Protein AF-A0A3A0UBA9-F1 (afdb_monomer_lite)

Structure (mmCIF, N/CA/C/O backbone):
data_AF-A0A3A0UBA9-F1
#
_entry.id   AF-A0A3A0UBA9-F1
#
loop_
_atom_site.group_PDB
_atom_site.id
_atom_site.type_symbol
_atom_site.label_atom_id
_atom_site.label_alt_id
_atom_site.label_comp_id
_atom_site.label_asym_id
_atom_site.label_entity_id
_atom_site.label_seq_id
_atom_site.pdbx_PDB_ins_code
_atom_site.Cartn_x
_atom_site.Cartn_y
_atom_site.Cartn_z
_atom_site.occupancy
_atom_site.B_iso_or_equiv
_atom_site.auth_seq_id
_atom_site.auth_comp_id
_atom_site.auth_asym_id
_atom_site.auth_atom_id
_atom_site.pdbx_PDB_model_num
ATOM 1 N N . ASN A 1 1 ? -8.206 -2.009 6.325 1.00 91.25 1 ASN A N 1
ATOM 2 C CA . ASN A 1 1 ? -8.336 -1.569 7.732 1.00 91.25 1 ASN A CA 1
ATOM 3 C C . ASN A 1 1 ? -9.392 -0.457 7.825 1.00 91.25 1 ASN A C 1
ATOM 5 O O . ASN A 1 1 ? -9.792 0.063 6.788 1.00 91.25 1 ASN A O 1
ATOM 9 N N . TRP A 1 2 ? -9.871 -0.114 9.022 1.00 95.06 2 TRP A N 1
ATOM 10 C CA . TRP A 1 2 ? -10.869 0.940 9.271 1.00 95.06 2 TRP A CA 1
ATOM 11 C C . TRP A 1 2 ? -10.478 1.767 10.507 1.00 95.06 2 TRP A C 1
ATOM 13 O O . TRP A 1 2 ? -9.975 1.182 11.462 1.00 95.06 2 TRP A O 1
ATOM 23 N N . PRO A 1 3 ? -10.629 3.102 10.538 1.00 96.00 3 PRO A N 1
ATOM 24 C CA . PRO A 1 3 ? -10.176 3.905 11.669 1.00 96.00 3 PRO A CA 1
ATOM 25 C C . PRO A 1 3 ? -11.156 3.834 12.845 1.00 96.00 3 PRO A C 1
ATOM 27 O O . PRO A 1 3 ? -12.369 3.857 12.660 1.00 96.00 3 PRO A O 1
ATOM 30 N N . VAL A 1 4 ? -10.626 3.846 14.069 1.00 95.38 4 VAL A N 1
ATOM 31 C CA . VAL A 1 4 ? -11.420 4.021 15.290 1.00 95.38 4 VAL A CA 1
ATOM 32 C C . VAL A 1 4 ? -11.248 5.443 15.801 1.00 95.38 4 VAL A C 1
ATOM 34 O O . VAL A 1 4 ? -10.190 5.825 16.314 1.00 95.38 4 VAL A O 1
ATOM 37 N N . GLY A 1 5 ? -12.304 6.240 15.645 1.00 93.50 5 GLY A N 1
ATOM 38 C CA . GLY A 1 5 ? -12.299 7.664 15.962 1.00 93.50 5 GLY A CA 1
ATOM 39 C C . GLY A 1 5 ? -11.509 8.515 14.965 1.00 93.50 5 GLY A C 1
ATOM 40 O O . GLY A 1 5 ? -11.047 8.059 13.921 1.00 93.50 5 GLY A O 1
ATOM 41 N N . MET A 1 6 ? -11.367 9.804 15.276 1.00 93.19 6 MET A N 1
ATOM 42 C CA . MET A 1 6 ? -10.685 10.769 14.410 1.00 93.19 6 MET A CA 1
ATOM 43 C C . MET A 1 6 ? -10.098 11.939 15.205 1.00 93.19 6 MET A C 1
ATOM 45 O O . MET A 1 6 ? -10.541 12.256 16.314 1.00 93.19 6 MET A O 1
ATOM 49 N N . GLY A 1 7 ? -9.113 12.628 14.622 1.00 90.12 7 GLY A N 1
ATOM 50 C CA . GLY A 1 7 ? -8.508 13.820 15.219 1.00 90.12 7 GLY A CA 1
ATOM 51 C C . GLY A 1 7 ? -7.904 13.538 16.598 1.00 90.12 7 GLY A C 1
ATOM 52 O O . GLY A 1 7 ? -7.060 12.661 16.746 1.00 90.12 7 GLY A O 1
ATOM 53 N N . GLN A 1 8 ? -8.335 14.286 17.619 1.00 86.62 8 GLN A N 1
ATOM 54 C CA . GLN A 1 8 ? -7.846 14.098 18.995 1.00 86.62 8 GLN A CA 1
ATOM 55 C C . GLN A 1 8 ? -8.311 12.777 19.628 1.00 86.62 8 GLN A C 1
ATOM 57 O O . GLN A 1 8 ? -7.611 12.252 20.497 1.00 86.62 8 GLN A O 1
ATOM 62 N N . ASN A 1 9 ? -9.442 12.244 19.152 1.00 89.00 9 ASN A N 1
ATOM 63 C CA . ASN A 1 9 ? -1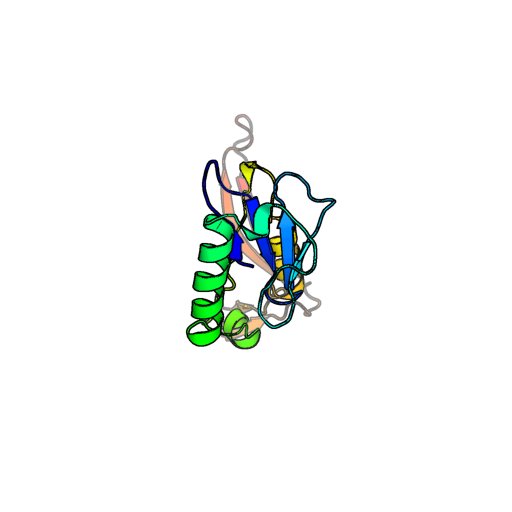0.065 11.007 19.626 1.00 89.00 9 ASN A CA 1
ATOM 64 C C . ASN A 1 9 ? -9.696 9.806 18.743 1.00 89.00 9 ASN A C 1
ATOM 66 O O . ASN A 1 9 ? -10.346 8.770 18.822 1.00 89.00 9 ASN A O 1
ATOM 70 N N . PHE A 1 10 ? -8.700 9.943 17.863 1.00 92.50 10 PHE A N 1
ATOM 71 C CA . PHE A 1 10 ? -8.198 8.811 17.097 1.00 92.50 10 PHE A CA 1
ATOM 72 C C . PHE A 1 10 ? -7.529 7.815 18.044 1.00 92.50 10 PHE A C 1
ATOM 74 O O . PHE A 1 10 ? -6.540 8.152 18.705 1.00 92.50 10 PHE A O 1
ATOM 81 N N . PHE A 1 11 ? -8.090 6.613 18.117 1.00 92.81 11 PHE A N 1
ATOM 82 C CA . PHE A 1 11 ? -7.561 5.542 18.945 1.00 92.81 11 PHE A CA 1
ATOM 83 C C . PHE A 1 11 ? -6.612 4.642 18.167 1.00 92.81 11 PHE A C 1
ATOM 85 O O . PHE A 1 11 ? -5.543 4.330 18.679 1.00 92.81 11 PHE A O 1
ATOM 92 N N . GLY A 1 12 ? -6.982 4.235 16.953 1.00 93.69 12 GLY A N 1
ATOM 93 C CA . GLY A 1 12 ? -6.279 3.178 16.233 1.00 93.69 12 GLY A CA 1
ATOM 94 C C . GLY A 1 12 ? -6.981 2.766 14.946 1.00 93.69 12 GLY A C 1
ATOM 95 O O . GLY A 1 12 ? -7.842 3.492 14.445 1.00 93.69 12 GLY A O 1
ATOM 96 N N . ILE A 1 13 ? -6.609 1.606 14.413 1.00 95.06 13 ILE A N 1
ATOM 97 C CA . ILE A 1 13 ? -7.224 1.009 13.222 1.00 95.06 13 ILE A CA 1
ATOM 98 C C . ILE A 1 13 ? -7.676 -0.419 13.519 1.00 95.06 13 ILE A C 1
ATOM 100 O O . ILE A 1 13 ? -6.986 -1.159 14.208 1.00 95.06 13 ILE A O 1
ATOM 104 N N . ILE A 1 14 ? -8.830 -0.793 12.983 1.00 94.38 14 ILE A N 1
ATOM 105 C CA . ILE A 1 14 ? -9.318 -2.166 12.931 1.00 94.38 14 ILE A CA 1
ATOM 106 C C . ILE A 1 14 ? -8.788 -2.800 11.651 1.00 94.38 14 ILE A C 1
ATOM 108 O O . ILE A 1 14 ? -8.984 -2.262 10.554 1.00 94.38 14 ILE A O 1
ATOM 112 N N . ASP A 1 15 ? -8.131 -3.941 11.765 1.00 91.88 15 ASP A N 1
ATOM 113 C CA . ASP A 1 15 ? -7.862 -4.806 10.633 1.00 91.88 15 ASP A CA 1
ATOM 114 C C . ASP A 1 15 ? -9.042 -5.764 10.409 1.00 91.88 15 ASP A C 1
ATOM 116 O O . ASP A 1 15 ? -9.489 -6.471 11.311 1.00 91.88 15 ASP A O 1
ATOM 120 N N . ARG A 1 16 ? -9.554 -5.744 9.176 1.00 89.25 16 ARG A N 1
ATOM 121 C CA . ARG A 1 16 ? -10.738 -6.498 8.755 1.00 89.25 16 ARG A CA 1
ATOM 122 C C . ARG A 1 16 ? -10.431 -7.974 8.567 1.00 89.25 16 ARG A C 1
ATOM 124 O O . ARG A 1 16 ? -11.311 -8.790 8.765 1.00 89.25 16 ARG A O 1
ATOM 131 N N . GLU A 1 17 ? -9.209 -8.309 8.166 1.00 86.50 17 GLU A N 1
ATOM 132 C CA . GLU A 1 17 ? -8.848 -9.698 7.876 1.00 86.50 17 GLU A CA 1
ATOM 133 C C . GLU A 1 17 ? -8.458 -10.446 9.151 1.00 86.50 17 GLU A C 1
ATOM 135 O O . GLU A 1 17 ? -8.858 -11.589 9.353 1.00 86.50 17 GLU A O 1
ATOM 140 N N . SER A 1 18 ? -7.702 -9.790 10.034 1.00 89.12 18 SER A N 1
ATOM 141 C CA . SER A 1 18 ? -7.237 -10.399 11.283 1.00 89.12 18 SER A CA 1
ATOM 142 C C . SER A 1 18 ? -8.190 -10.215 12.468 1.00 89.12 18 SER A C 1
ATOM 144 O O . SER A 1 18 ? -7.928 -10.784 13.526 1.00 89.12 18 SER A O 1
ATOM 146 N N . HIS A 1 19 ? -9.272 -9.439 12.315 1.00 92.44 19 HIS A N 1
ATOM 147 C CA . HIS A 1 19 ? -10.187 -9.063 13.405 1.00 92.44 19 HIS A CA 1
ATOM 148 C C . HIS A 1 19 ? -9.431 -8.512 14.626 1.00 92.44 19 HIS A C 1
ATOM 150 O O . HIS A 1 19 ? -9.697 -8.862 15.775 1.00 92.44 19 HIS A O 1
ATOM 156 N N . THR A 1 20 ? -8.455 -7.639 14.380 1.00 93.50 20 THR A N 1
ATOM 157 C CA . THR A 1 20 ? -7.660 -7.007 15.439 1.00 93.50 20 THR A CA 1
ATOM 158 C C . THR A 1 20 ? -7.801 -5.496 15.424 1.00 93.50 20 THR A C 1
ATOM 160 O O . THR A 1 20 ? -8.108 -4.892 14.396 1.00 93.50 20 THR A O 1
ATOM 163 N N . ILE A 1 21 ? -7.575 -4.865 16.573 1.00 93.75 21 ILE A N 1
ATOM 164 C CA . ILE A 1 21 ? -7.433 -3.417 16.690 1.00 93.75 21 ILE A CA 1
ATOM 165 C C . ILE A 1 21 ? -5.994 -3.113 17.063 1.00 93.75 21 ILE A C 1
ATOM 167 O O . ILE A 1 21 ? -5.522 -3.520 18.122 1.00 93.75 21 ILE A O 1
ATOM 171 N N . GLU A 1 22 ? -5.326 -2.334 16.224 1.00 93.19 22 GLU A N 1
ATOM 172 C CA . GLU A 1 22 ? -4.009 -1.779 16.502 1.00 93.19 22 GLU A CA 1
ATOM 173 C C . GLU A 1 22 ? -4.185 -0.378 17.112 1.00 93.19 22 GLU A C 1
ATOM 175 O O . GLU A 1 22 ? -4.681 0.529 16.428 1.00 93.19 22 GLU A O 1
ATOM 180 N N . PRO A 1 23 ? -3.816 -0.144 18.385 1.00 92.06 23 PRO A N 1
ATOM 181 C CA . PRO A 1 23 ? -3.873 1.187 18.976 1.00 92.06 23 PRO A CA 1
ATOM 182 C C . PRO A 1 23 ? -2.728 2.075 18.475 1.00 92.06 23 PRO A C 1
ATOM 184 O O . PRO A 1 23 ? -1.562 1.698 18.485 1.00 92.06 23 PRO A O 1
ATOM 187 N N . CYS A 1 24 ? -3.033 3.327 18.137 1.00 89.44 24 CYS A N 1
ATOM 188 C CA . CYS A 1 24 ? -2.060 4.308 17.649 1.00 89.44 24 CYS A CA 1
ATOM 189 C C . CYS A 1 24 ? -1.060 4.777 18.715 1.00 89.44 24 CYS A C 1
ATOM 191 O O . CYS A 1 24 ? 0.012 5.276 18.378 1.00 89.44 24 CYS A 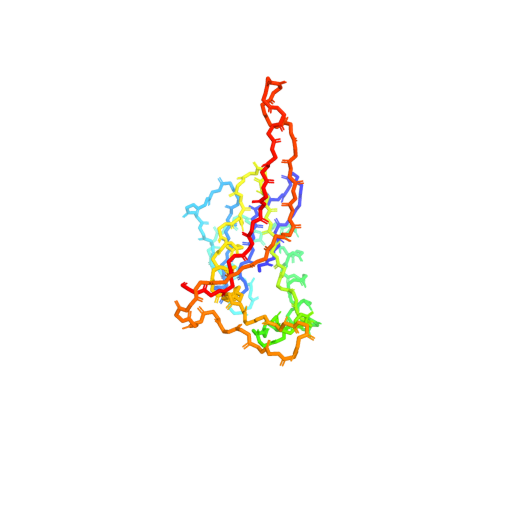O 1
ATOM 193 N N . ARG A 1 25 ? -1.419 4.700 20.000 1.00 84.31 25 ARG A N 1
ATOM 194 C CA . ARG A 1 25 ? -0.580 5.187 21.112 1.00 84.31 25 ARG A CA 1
ATOM 195 C C . ARG A 1 25 ? 0.045 4.066 21.939 1.00 84.31 25 ARG A C 1
ATOM 197 O O . ARG A 1 25 ? 0.803 4.376 22.854 1.00 84.31 25 ARG A O 1
ATOM 204 N N . ASP A 1 26 ? -0.298 2.817 21.644 1.00 79.81 26 ASP A N 1
ATOM 205 C CA . ASP A 1 26 ? 0.094 1.648 22.429 1.00 79.81 26 ASP A CA 1
ATOM 206 C C . ASP A 1 26 ? 0.136 0.399 21.533 1.00 79.81 26 ASP A C 1
ATOM 208 O O . ASP A 1 26 ? -0.716 -0.482 21.607 1.00 79.81 26 ASP A O 1
ATOM 212 N N . GLU A 1 27 ? 1.106 0.379 20.616 1.00 69.25 27 GLU A N 1
ATOM 213 C CA . GLU A 1 27 ? 1.227 -0.643 19.564 1.00 69.25 27 GLU A CA 1
ATOM 214 C C . GLU A 1 27 ? 1.489 -2.058 20.117 1.00 69.25 27 GLU A C 1
ATOM 216 O O . GLU A 1 27 ? 1.232 -3.041 19.428 1.00 69.25 27 GLU A O 1
ATOM 221 N N . GLU A 1 28 ? 1.971 -2.187 21.359 1.00 69.44 28 GLU A N 1
ATOM 222 C CA . GLU A 1 28 ? 2.209 -3.490 22.002 1.00 69.44 28 GLU A CA 1
ATOM 223 C C . GLU A 1 28 ? 0.912 -4.163 22.485 1.00 69.44 28 GLU A C 1
ATOM 225 O O . GLU A 1 28 ? 0.903 -5.370 22.729 1.00 69.44 28 GLU A O 1
ATOM 230 N N . ASN A 1 29 ? -0.187 -3.408 22.585 1.00 83.06 29 ASN A N 1
ATOM 231 C CA . ASN A 1 29 ? -1.474 -3.876 23.094 1.00 83.06 29 ASN A CA 1
ATOM 232 C C . ASN A 1 29 ? -2.508 -4.005 21.969 1.00 83.06 29 ASN A C 1
ATOM 234 O O . ASN A 1 29 ? -3.546 -3.342 21.978 1.00 83.06 29 ASN A O 1
ATOM 238 N N . VAL A 1 30 ? -2.219 -4.872 20.997 1.00 90.44 30 VAL A N 1
ATOM 239 C CA . VAL A 1 30 ? -3.211 -5.283 19.992 1.00 90.44 30 VAL A CA 1
ATOM 240 C C . VAL A 1 30 ? -4.408 -5.914 20.706 1.00 90.44 30 VAL A C 1
ATOM 242 O O . VAL A 1 30 ? -4.230 -6.783 21.557 1.00 90.44 30 VAL A O 1
ATOM 245 N N . LEU A 1 31 ? -5.612 -5.449 20.374 1.00 91.94 31 LEU A N 1
ATOM 246 C CA . LEU A 1 31 ? -6.866 -5.980 20.910 1.00 91.94 31 LEU A CA 1
ATOM 247 C C . LEU A 1 31 ? -7.522 -6.906 19.889 1.00 91.94 31 LEU A C 1
ATOM 249 O O . LEU A 1 31 ? -7.374 -6.699 18.682 1.00 91.94 31 LEU A O 1
ATOM 253 N N . HIS A 1 32 ? -8.288 -7.880 20.363 1.00 94.06 32 HIS A N 1
ATOM 254 C CA . HIS A 1 32 ? -8.936 -8.881 19.527 1.00 94.06 32 HIS A CA 1
ATOM 255 C C . HIS A 1 32 ? -10.453 -8.685 19.479 1.00 94.06 32 HIS A C 1
ATOM 257 O O . HIS A 1 32 ? -11.104 -8.371 20.479 1.00 94.06 32 HIS A O 1
ATOM 263 N N . LEU A 1 33 ? -11.019 -8.863 18.286 1.00 92.69 33 LEU A N 1
ATOM 264 C CA . LEU A 1 33 ? -12.454 -8.861 18.034 1.00 92.69 33 LEU A CA 1
ATOM 265 C C . LEU A 1 33 ? -12.920 -10.288 17.732 1.00 92.69 33 LEU A C 1
ATOM 267 O O . LEU A 1 33 ? -12.238 -11.035 17.031 1.00 92.69 33 LEU A O 1
ATOM 271 N N . ASN A 1 34 ? -14.097 -10.651 18.238 1.00 92.00 34 ASN A N 1
ATOM 272 C CA . ASN A 1 34 ? -14.771 -11.886 17.845 1.00 92.00 34 ASN A CA 1
ATOM 273 C C . ASN A 1 34 ? -15.477 -11.729 16.479 1.00 92.00 34 ASN A C 1
ATOM 275 O O . ASN A 1 34 ? -15.463 -10.659 15.869 1.00 92.00 34 ASN A O 1
ATOM 279 N N . ASP A 1 35 ? -16.131 -12.794 16.009 1.00 86.62 35 ASP A N 1
ATOM 280 C CA . ASP A 1 35 ? -16.864 -12.801 14.730 1.00 86.62 35 ASP A CA 1
ATOM 281 C C . ASP A 1 35 ? -18.043 -11.806 14.682 1.00 86.62 35 ASP A C 1
ATOM 283 O O . ASP A 1 35 ? -18.469 -11.408 13.600 1.00 86.62 35 ASP A O 1
ATOM 287 N N . ASP A 1 36 ? -18.550 -11.382 15.843 1.00 86.94 36 ASP A N 1
ATOM 288 C CA . ASP A 1 36 ? -19.612 -10.380 15.985 1.00 86.94 36 ASP A CA 1
ATOM 289 C C . ASP A 1 36 ? -19.046 -8.949 16.161 1.00 86.94 36 ASP A C 1
ATOM 291 O O . ASP A 1 36 ? -19.780 -8.021 16.506 1.00 86.94 36 ASP A O 1
ATOM 295 N N . TYR A 1 37 ? -17.741 -8.754 15.925 1.00 87.94 37 TYR A N 1
ATOM 296 C CA . TYR A 1 37 ? -17.003 -7.499 16.121 1.00 87.94 37 TYR A CA 1
ATOM 297 C C . TYR A 1 37 ? -17.060 -6.934 17.552 1.00 87.94 37 TYR A C 1
ATOM 299 O O . TYR A 1 37 ? -16.892 -5.732 17.783 1.00 87.94 37 TYR A O 1
ATOM 307 N N . GLU A 1 38 ? -17.241 -7.802 18.545 1.00 90.62 38 GLU A N 1
ATOM 308 C CA . GLU A 1 38 ? -17.136 -7.452 19.956 1.00 90.62 38 GLU A CA 1
ATOM 309 C C . GLU A 1 38 ? -15.707 -7.684 20.459 1.00 90.62 38 GLU A C 1
ATOM 311 O O . GLU A 1 38 ? -15.072 -8.690 20.148 1.00 90.62 38 GLU A O 1
ATOM 316 N N . LEU A 1 39 ? -15.206 -6.763 21.285 1.00 92.06 39 LEU A N 1
ATOM 317 C CA . LEU A 1 39 ? -13.900 -6.904 21.935 1.00 92.06 39 LEU A CA 1
ATOM 318 C C . LEU A 1 39 ? -13.869 -8.134 22.854 1.00 92.06 39 LEU A C 1
ATOM 320 O O . LEU A 1 39 ? -14.718 -8.280 23.742 1.00 92.06 39 LEU A O 1
ATOM 324 N N . GLU A 1 40 ? -12.848 -8.972 22.714 1.00 91.12 40 GLU A N 1
ATOM 325 C CA . GLU A 1 40 ? -12.653 -10.132 23.584 1.00 91.12 40 GLU A CA 1
ATOM 326 C C . GLU A 1 40 ? -12.163 -9.704 24.975 1.00 91.12 40 GLU A C 1
ATOM 328 O O . GLU A 1 40 ? -12.648 -10.186 26.003 1.00 91.12 40 GLU A O 1
ATOM 333 N N . GLU A 1 41 ? -11.263 -8.724 25.039 1.00 89.44 41 GLU A N 1
ATOM 334 C CA . GLU A 1 41 ? -10.666 -8.249 26.283 1.00 89.44 41 GLU A CA 1
ATOM 335 C C . GLU A 1 41 ? -11.575 -7.271 27.034 1.00 89.44 41 GLU A C 1
ATOM 337 O O . GLU A 1 41 ? -12.347 -6.508 26.452 1.00 89.44 41 GLU A O 1
ATOM 342 N N . ASP A 1 42 ? -11.486 -7.241 28.365 1.00 86.38 42 ASP A N 1
ATOM 343 C CA . ASP A 1 42 ? -12.140 -6.209 29.177 1.00 86.38 42 ASP A CA 1
ATOM 344 C C . ASP A 1 42 ? -11.356 -4.890 29.091 1.00 86.38 42 ASP A C 1
ATOM 346 O O . ASP A 1 42 ? -10.508 -4.577 29.928 1.00 86.38 42 ASP A O 1
ATOM 350 N N . HIS A 1 43 ? -11.599 -4.146 28.013 1.00 87.75 43 HIS A N 1
ATOM 351 C CA . HIS A 1 43 ? -10.938 -2.882 27.719 1.00 87.75 43 HIS A CA 1
ATOM 352 C C . HIS A 1 43 ? -11.926 -1.711 27.793 1.00 87.75 43 HIS A C 1
ATOM 354 O O . HIS A 1 43 ? -13.069 -1.805 27.341 1.00 87.75 43 HIS A O 1
ATOM 360 N N . ALA A 1 44 ? -11.475 -0.560 28.307 1.00 86.88 44 ALA A N 1
ATOM 361 C CA . ALA A 1 44 ? -12.314 0.634 28.486 1.00 86.88 44 ALA A CA 1
ATOM 362 C C . ALA A 1 44 ? -12.963 1.125 27.177 1.00 86.88 44 ALA A C 1
ATOM 364 O O . ALA A 1 44 ? -14.042 1.718 27.202 1.00 86.88 44 ALA A O 1
ATOM 365 N N . MET A 1 45 ? -12.329 0.821 26.041 1.00 85.50 45 MET A N 1
ATOM 366 C CA . MET A 1 45 ? -12.831 1.117 24.699 1.00 85.50 45 MET A CA 1
ATOM 367 C C . MET A 1 45 ? -14.197 0.494 24.392 1.00 85.50 45 MET A C 1
ATOM 369 O O . MET A 1 45 ? -14.934 1.067 23.598 1.00 85.50 45 MET A O 1
ATOM 373 N N . LYS A 1 46 ? -14.578 -0.619 25.036 1.00 85.69 46 LYS A N 1
ATOM 374 C CA . LYS A 1 46 ? -15.897 -1.251 24.837 1.00 85.69 46 LYS A CA 1
ATOM 375 C C . LYS A 1 46 ? -17.063 -0.272 24.988 1.00 85.69 46 LYS A C 1
ATOM 377 O O . LYS A 1 46 ? -18.086 -0.433 24.337 1.00 85.69 46 LYS A O 1
ATOM 382 N N . ASN A 1 47 ? -16.900 0.734 25.848 1.00 87.62 47 ASN A N 1
ATOM 383 C CA . ASN A 1 47 ? -17.918 1.743 26.132 1.00 87.62 47 ASN A CA 1
ATOM 384 C C . ASN A 1 47 ? -17.653 3.088 25.429 1.00 87.62 47 ASN A C 1
ATOM 386 O O . ASN A 1 47 ? -18.330 4.073 25.726 1.00 87.62 47 ASN A O 1
ATOM 390 N N . AS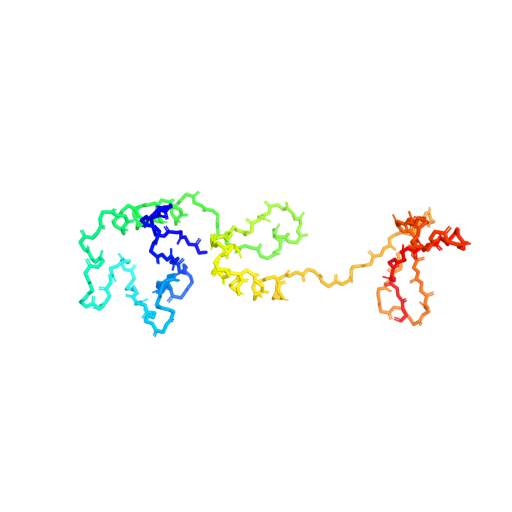P A 1 48 ? -16.649 3.166 24.552 1.00 91.75 48 ASP A N 1
ATOM 391 C CA . ASP A 1 48 ? -16.320 4.382 23.814 1.00 91.75 48 ASP A CA 1
ATOM 392 C C . ASP A 1 48 ? -17.243 4.535 22.597 1.00 91.75 48 ASP A C 1
ATOM 394 O O . ASP A 1 48 ? -17.365 3.636 21.765 1.00 91.75 48 ASP A O 1
ATOM 398 N N . SER A 1 49 ? -17.874 5.702 22.459 1.00 93.00 49 SER A N 1
ATOM 399 C CA . SER A 1 49 ? -18.779 5.977 21.340 1.00 93.00 49 SER A CA 1
ATOM 400 C C . SER A 1 49 ? -18.087 5.913 19.977 1.00 93.00 49 SER A C 1
ATOM 402 O O . SER A 1 49 ? -18.725 5.563 18.991 1.00 93.00 49 SER A O 1
ATOM 404 N N . ALA A 1 50 ? -16.797 6.258 19.905 1.00 93.38 50 ALA A N 1
ATOM 405 C CA . ALA A 1 50 ? -16.021 6.178 18.673 1.00 93.38 50 ALA A CA 1
ATOM 406 C C . ALA A 1 50 ? -15.772 4.726 18.252 1.00 93.38 50 ALA A C 1
ATOM 408 O O . ALA A 1 50 ? -15.708 4.451 17.058 1.00 93.38 50 ALA A O 1
ATOM 409 N N . PHE A 1 51 ? -15.660 3.807 19.215 1.00 94.25 51 PHE A N 1
ATOM 410 C CA . PHE A 1 51 ? -15.579 2.377 18.932 1.00 94.25 51 PHE A CA 1
ATOM 411 C C . PHE A 1 51 ? -16.912 1.845 18.411 1.00 94.25 51 PHE A C 1
ATOM 413 O O . PHE A 1 51 ? -16.938 1.257 17.336 1.00 94.25 51 PHE A O 1
ATOM 420 N N . THR A 1 52 ? -18.022 2.133 19.099 1.00 93.88 52 THR A N 1
ATOM 421 C CA . THR A 1 52 ? -19.362 1.735 18.635 1.00 93.88 52 THR A CA 1
ATOM 422 C C . THR A 1 52 ? -19.643 2.244 17.221 1.00 93.88 52 THR A C 1
ATOM 424 O O . THR A 1 52 ? -20.046 1.468 16.362 1.00 93.88 52 THR A O 1
ATOM 427 N N . GLN A 1 53 ? -19.349 3.519 16.952 1.00 95.25 53 GLN A N 1
ATOM 428 C CA . GLN A 1 53 ? -19.496 4.094 15.617 1.00 95.25 53 GLN A CA 1
ATOM 429 C C . GLN A 1 53 ? -18.606 3.389 14.582 1.00 95.25 53 GLN A C 1
ATOM 431 O O . GLN A 1 53 ? -19.066 3.103 13.482 1.00 95.25 53 GLN A O 1
ATOM 436 N N . ALA A 1 54 ? -17.345 3.100 14.916 1.00 95.69 54 ALA A N 1
ATOM 437 C CA . ALA A 1 54 ? -16.434 2.424 13.996 1.00 95.69 54 ALA A CA 1
ATOM 438 C C . ALA A 1 54 ? -16.913 1.009 13.639 1.00 95.69 54 ALA A C 1
ATOM 440 O O . ALA A 1 54 ? -16.784 0.618 12.484 1.00 95.69 54 ALA A O 1
ATOM 441 N N . ILE A 1 55 ? -17.491 0.266 14.591 1.00 95.06 55 ILE A N 1
ATOM 442 C CA . ILE A 1 55 ? -18.086 -1.051 14.319 1.00 95.06 55 ILE A CA 1
ATOM 443 C C . ILE A 1 55 ? -19.333 -0.922 13.438 1.00 95.06 55 ILE A C 1
ATOM 445 O O . ILE A 1 55 ? -19.445 -1.642 12.452 1.00 95.06 55 ILE A O 1
ATOM 449 N N . GLU A 1 56 ? -20.234 0.024 13.722 1.00 94.56 56 GLU A N 1
ATOM 450 C CA . GLU A 1 56 ? -21.419 0.269 12.880 1.00 94.56 56 GLU A CA 1
ATOM 451 C C . GLU A 1 56 ? -21.037 0.629 11.433 1.00 94.56 56 GLU A C 1
ATOM 453 O O . GLU A 1 56 ? -21.607 0.102 10.476 1.00 94.56 56 GLU A O 1
ATOM 458 N N . GLU A 1 57 ? -20.046 1.507 11.261 1.00 94.81 57 GLU A N 1
ATOM 459 C CA . GLU A 1 57 ? -19.512 1.872 9.948 1.00 94.81 57 GLU A CA 1
ATOM 460 C C . GLU A 1 57 ? -18.825 0.688 9.262 1.00 94.81 57 GLU A C 1
ATOM 462 O O . GLU A 1 57 ? -19.007 0.487 8.061 1.00 94.81 57 GLU A O 1
ATOM 467 N N . LEU A 1 58 ? -18.067 -0.114 10.012 1.00 93.19 58 LEU A N 1
ATOM 468 C CA . LEU A 1 58 ? -17.406 -1.296 9.479 1.00 93.19 58 LEU A CA 1
ATOM 469 C C . LEU A 1 58 ? -18.422 -2.330 8.985 1.00 93.19 58 LEU A C 1
ATOM 471 O O . LEU A 1 58 ? -18.270 -2.829 7.876 1.00 93.19 58 LEU A O 1
ATOM 475 N N . MET A 1 59 ? -19.486 -2.595 9.746 1.00 91.81 59 MET A N 1
ATOM 476 C CA . MET A 1 59 ? -20.565 -3.496 9.327 1.00 91.81 59 MET A CA 1
ATOM 477 C C . MET A 1 59 ? -21.244 -3.016 8.040 1.00 91.81 59 MET A C 1
ATOM 479 O O . MET A 1 59 ? -21.550 -3.822 7.163 1.00 91.81 59 MET A O 1
ATOM 483 N N . LEU A 1 60 ? -21.432 -1.702 7.883 1.00 93.12 60 LEU A N 1
ATOM 484 C CA . LEU A 1 60 ? -21.956 -1.135 6.640 1.00 93.12 60 LEU A CA 1
ATOM 485 C C . LEU A 1 60 ? -21.002 -1.378 5.460 1.00 93.12 60 LEU A C 1
ATOM 487 O O . LEU A 1 60 ? -21.452 -1.652 4.349 1.00 93.12 60 LEU A O 1
ATOM 491 N N . VAL A 1 61 ? -19.691 -1.282 5.689 1.00 92.12 61 VAL A N 1
ATOM 492 C CA . VAL A 1 61 ? -18.670 -1.585 4.677 1.00 92.12 61 VAL A CA 1
ATOM 493 C C . VAL A 1 61 ? -18.601 -3.083 4.373 1.00 92.12 61 VAL A C 1
ATOM 495 O O . VAL A 1 61 ? -18.358 -3.434 3.225 1.00 92.12 61 VAL A O 1
ATOM 498 N N . GLU A 1 62 ? -18.836 -3.967 5.342 1.00 88.25 62 GLU A N 1
ATOM 499 C CA . GLU A 1 62 ? -18.936 -5.410 5.085 1.00 88.25 62 GLU A CA 1
ATOM 500 C C . GLU A 1 62 ? -20.163 -5.759 4.229 1.00 88.25 62 GLU A C 1
ATOM 502 O O . GLU A 1 62 ? -20.081 -6.617 3.355 1.00 88.25 62 GLU A O 1
ATOM 507 N N . GLU A 1 63 ? -21.296 -5.081 4.434 1.00 90.06 63 GLU A N 1
ATOM 508 C CA . GLU A 1 63 ? -22.528 -5.372 3.689 1.00 90.06 63 GLU A CA 1
ATOM 509 C C . GLU A 1 63 ? -22.581 -4.697 2.306 1.00 90.06 63 GLU A C 1
ATOM 511 O O . GLU A 1 63 ? -23.103 -5.277 1.353 1.00 90.06 63 GLU A O 1
ATOM 516 N N . ALA A 1 64 ? -22.072 -3.467 2.185 1.00 91.44 64 ALA A N 1
ATOM 517 C CA . ALA A 1 64 ? -22.208 -2.643 0.978 1.00 91.44 64 ALA A CA 1
ATOM 518 C C . ALA A 1 64 ? -20.881 -2.304 0.281 1.00 91.44 64 ALA A C 1
ATOM 520 O O . ALA A 1 64 ? -20.894 -1.704 -0.797 1.00 91.44 64 ALA A O 1
ATOM 521 N N . GLY A 1 65 ? -19.745 -2.607 0.905 1.00 86.94 65 GLY A N 1
ATOM 522 C CA . GLY A 1 65 ? -18.426 -2.385 0.327 1.00 86.94 65 GLY A CA 1
ATOM 523 C C . GLY A 1 65 ? -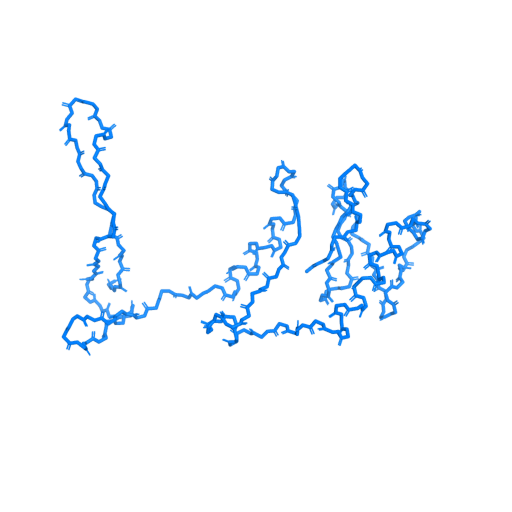18.012 -3.508 -0.615 1.00 86.94 65 GLY A C 1
ATOM 524 O O . GLY A 1 65 ? -18.604 -4.583 -0.642 1.00 86.94 65 GLY A O 1
ATOM 525 N N . GLU A 1 66 ? -16.956 -3.250 -1.382 1.00 89.75 66 GLU A N 1
ATOM 526 C CA . GLU A 1 66 ? -16.373 -4.271 -2.247 1.00 89.75 66 GLU A CA 1
ATOM 527 C C . GLU A 1 66 ? -15.343 -5.111 -1.499 1.00 89.75 66 GLU A C 1
ATOM 529 O O . GLU A 1 66 ? -14.526 -4.603 -0.718 1.00 89.75 66 GLU A O 1
ATOM 534 N N . THR A 1 67 ? -15.366 -6.412 -1.773 1.00 90.25 67 THR A N 1
ATOM 535 C CA . THR A 1 67 ? -14.326 -7.331 -1.318 1.00 90.25 67 THR A CA 1
ATOM 536 C C . THR A 1 67 ? -13.047 -7.094 -2.103 1.00 90.25 67 THR A C 1
ATOM 538 O O . THR A 1 67 ? -13.083 -6.778 -3.292 1.00 90.25 67 THR A O 1
ATOM 541 N N . PHE A 1 68 ? -11.902 -7.273 -1.452 1.00 91.12 68 PHE A N 1
ATOM 542 C CA . PHE A 1 68 ? -10.620 -7.166 -2.132 1.00 91.12 68 PHE A CA 1
ATOM 543 C C . PHE A 1 68 ? -10.491 -8.222 -3.241 1.00 91.12 68 PHE A C 1
ATOM 545 O O . PHE A 1 68 ? -10.655 -9.415 -2.992 1.00 91.12 68 PHE A O 1
ATOM 552 N N . ASP A 1 69 ? -10.154 -7.769 -4.448 1.00 93.88 69 ASP A N 1
ATOM 553 C CA . ASP A 1 69 ? -9.847 -8.612 -5.600 1.00 93.88 69 ASP A CA 1
ATOM 554 C C . ASP A 1 69 ? -8.539 -8.128 -6.238 1.00 93.88 69 ASP A C 1
ATOM 556 O O . ASP A 1 69 ? -8.412 -6.982 -6.681 1.00 93.88 69 ASP A O 1
ATOM 560 N N . ASN A 1 70 ? -7.546 -9.018 -6.265 1.00 93.19 70 ASN A N 1
ATOM 561 C CA . ASN A 1 70 ? -6.225 -8.723 -6.797 1.00 93.19 70 ASN A CA 1
ATOM 562 C C . ASN A 1 70 ? -6.234 -8.536 -8.325 1.00 93.19 70 ASN A C 1
ATOM 564 O O . ASN A 1 70 ? -5.445 -7.747 -8.840 1.00 93.19 70 ASN A O 1
ATOM 568 N N . GLU A 1 71 ? -7.111 -9.221 -9.064 1.00 94.81 71 GLU A N 1
ATOM 569 C CA . GLU A 1 71 ? -7.230 -9.021 -10.513 1.00 94.81 71 GLU A CA 1
ATOM 570 C C . GLU A 1 71 ? -7.820 -7.641 -10.818 1.00 94.81 71 GLU A C 1
ATOM 572 O O . GLU A 1 71 ? -7.253 -6.901 -11.626 1.00 94.81 71 GLU A O 1
ATOM 577 N N . ALA A 1 72 ? -8.882 -7.255 -10.103 1.00 95.31 72 ALA A N 1
ATOM 578 C CA . ALA A 1 72 ? -9.494 -5.930 -10.218 1.00 95.31 72 ALA A CA 1
ATOM 579 C C . ALA A 1 72 ? -8.540 -4.799 -9.787 1.00 95.31 72 ALA A C 1
ATOM 581 O O . ALA A 1 72 ? -8.555 -3.704 -10.351 1.00 95.31 72 ALA A O 1
ATOM 582 N N . LEU A 1 73 ? -7.669 -5.049 -8.803 1.00 94.94 73 LEU A N 1
ATOM 583 C CA . LEU A 1 73 ? -6.602 -4.116 -8.434 1.00 94.94 73 LEU A CA 1
ATOM 584 C C . LEU A 1 73 ? -5.616 -3.912 -9.592 1.00 94.94 73 LEU A C 1
ATOM 586 O O . LEU A 1 73 ? -5.272 -2.778 -9.930 1.00 94.94 73 LEU A O 1
ATOM 590 N N . LEU A 1 74 ? -5.152 -5.002 -10.206 1.00 93.25 74 LEU A N 1
ATOM 591 C CA . LEU A 1 74 ? -4.168 -4.949 -11.288 1.00 93.25 74 LEU A CA 1
ATOM 592 C C . LEU A 1 74 ? -4.742 -4.362 -12.587 1.00 93.25 74 LEU A C 1
ATOM 594 O O . LEU A 1 74 ? -3.992 -3.742 -13.345 1.00 93.25 74 LEU A O 1
ATOM 598 N N . SER A 1 75 ? -6.048 -4.513 -12.835 1.00 94.94 75 SER A N 1
ATOM 599 C CA . SER A 1 75 ? -6.747 -3.845 -13.943 1.00 94.94 75 SER A CA 1
ATOM 600 C C . SER A 1 75 ? -7.025 -2.361 -13.673 1.00 94.94 75 SER A C 1
ATOM 602 O O . SER A 1 75 ? -7.254 -1.603 -14.617 1.00 94.94 75 SER A O 1
ATOM 604 N N . GLY A 1 76 ? -6.942 -1.927 -12.411 1.00 94.62 76 GLY A N 1
ATOM 605 C CA . GLY A 1 76 ? -7.240 -0.562 -11.980 1.00 94.62 76 GLY A CA 1
ATOM 606 C C . GLY A 1 76 ? -8.725 -0.293 -11.719 1.00 94.62 76 GLY A C 1
ATOM 607 O O . GLY A 1 76 ? -9.105 0.870 -11.587 1.00 94.62 76 GLY A O 1
ATOM 608 N N . ASP A 1 77 ? -9.548 -1.338 -11.630 1.00 96.19 77 ASP A N 1
ATOM 609 C CA . ASP A 1 77 ? -10.981 -1.249 -11.324 1.00 96.19 77 ASP A CA 1
ATOM 610 C C . ASP A 1 77 ? -11.258 -1.207 -9.810 1.00 96.19 77 ASP A C 1
ATOM 612 O O . ASP A 1 77 ? -12.313 -0.741 -9.381 1.00 96.19 77 ASP A O 1
ATOM 616 N N . LEU A 1 78 ? -10.295 -1.645 -8.991 1.00 95.44 78 LEU A N 1
ATOM 617 C CA . LEU A 1 78 ? -10.366 -1.647 -7.529 1.00 95.44 78 LEU A CA 1
ATOM 618 C C . LEU A 1 78 ? -9.162 -0.921 -6.918 1.00 95.44 78 LEU A C 1
ATOM 620 O O . LEU A 1 78 ? -8.041 -0.993 -7.415 1.00 95.44 78 LEU A O 1
ATOM 624 N N . THR A 1 79 ? -9.375 -0.204 -5.813 1.00 94.62 79 THR A N 1
ATOM 625 C CA . THR A 1 79 ? -8.298 0.440 -5.043 1.00 94.62 79 THR A CA 1
ATOM 626 C C . THR A 1 79 ? -8.441 0.098 -3.560 1.00 94.62 79 THR A C 1
ATOM 628 O O . THR A 1 79 ? -9.422 0.526 -2.948 1.00 94.62 79 THR A O 1
ATOM 631 N N . PRO A 1 80 ? -7.487 -0.631 -2.951 1.00 93.12 80 PRO A N 1
ATOM 632 C CA . PRO A 1 80 ? -7.504 -0.879 -1.519 1.00 93.12 80 PRO A CA 1
ATOM 633 C C . PRO A 1 80 ? -7.250 0.429 -0.764 1.00 93.12 80 PRO A C 1
ATOM 635 O O . PRO A 1 80 ? -6.334 1.192 -1.085 1.00 93.12 80 PRO A O 1
ATOM 638 N N . VAL A 1 81 ? -8.073 0.690 0.248 1.00 93.75 81 VAL A N 1
ATOM 639 C CA . VAL A 1 81 ? -7.991 1.901 1.069 1.00 93.75 81 VAL A CA 1
ATOM 640 C C . VAL A 1 81 ? -7.358 1.562 2.411 1.00 93.75 81 VAL A C 1
ATOM 642 O O . VAL A 1 81 ? -7.763 0.612 3.081 1.00 93.75 81 VAL A O 1
ATOM 645 N N . PHE A 1 82 ? -6.382 2.378 2.807 1.00 94.44 82 PHE A N 1
ATOM 646 C CA . PHE A 1 82 ? -5.697 2.266 4.087 1.00 94.44 82 PHE A CA 1
ATOM 647 C C . PHE A 1 82 ? -5.879 3.544 4.896 1.00 94.44 82 PHE A C 1
ATOM 649 O O . PHE A 1 82 ? -5.664 4.650 4.395 1.00 94.44 82 PHE A O 1
ATOM 656 N N . PHE A 1 83 ? -6.230 3.382 6.165 1.00 95.12 83 PHE A N 1
ATOM 657 C CA . PHE A 1 83 ? -6.295 4.459 7.142 1.00 95.12 83 PHE A CA 1
ATOM 658 C C . PHE A 1 83 ? -5.058 4.435 8.039 1.00 95.12 83 PHE A C 1
ATOM 660 O O . PHE A 1 83 ? -4.528 3.374 8.368 1.00 95.12 83 PHE A O 1
ATOM 667 N N . GLY A 1 84 ? -4.591 5.621 8.420 1.00 93.06 84 GLY A N 1
ATOM 668 C CA . GLY A 1 84 ? -3.400 5.802 9.239 1.00 93.06 84 GLY A CA 1
ATOM 669 C C . GLY A 1 84 ? -2.989 7.269 9.330 1.00 93.06 84 GLY A C 1
ATOM 670 O O . GLY A 1 84 ? -3.686 8.166 8.851 1.00 93.06 84 GLY A O 1
ATOM 671 N N . SER A 1 85 ? -1.833 7.519 9.937 1.00 92.00 85 SER A N 1
ATOM 672 C CA . SER A 1 85 ? -1.237 8.849 10.049 1.00 92.00 85 SER A CA 1
ATOM 673 C C . SER A 1 85 ? 0.245 8.780 9.711 1.00 92.00 85 SER A C 1
ATOM 675 O O . SER A 1 85 ? 1.065 8.374 10.533 1.00 92.00 85 SER A O 1
ATOM 677 N N . ALA A 1 86 ? 0.607 9.248 8.513 1.00 91.69 86 ALA A N 1
ATOM 678 C CA . ALA A 1 86 ? 2.005 9.320 8.088 1.00 91.69 86 ALA A CA 1
ATOM 679 C C . ALA A 1 86 ? 2.849 10.225 9.005 1.00 91.69 86 ALA A C 1
ATOM 681 O O . ALA A 1 86 ? 4.025 9.956 9.223 1.00 91.69 86 ALA A O 1
ATOM 682 N N . LEU A 1 87 ? 2.246 11.270 9.589 1.00 90.25 87 LEU A N 1
ATOM 683 C CA . LEU A 1 87 ? 2.930 12.162 10.532 1.00 90.25 87 LEU A CA 1
ATOM 684 C C . LEU A 1 87 ? 3.287 11.450 11.845 1.00 90.25 87 LEU A C 1
ATOM 686 O O . LEU A 1 87 ? 4.323 11.745 12.432 1.00 90.25 87 LEU A O 1
ATOM 690 N N . ALA A 1 88 ? 2.432 10.529 12.292 1.00 87.50 88 ALA A N 1
ATOM 691 C CA . ALA A 1 88 ? 2.660 9.716 13.483 1.00 87.50 88 ALA A CA 1
ATOM 692 C C . ALA A 1 88 ? 3.347 8.375 13.167 1.00 87.50 88 ALA A C 1
ATOM 694 O O . ALA A 1 88 ? 3.536 7.576 14.072 1.00 87.50 88 ALA A O 1
ATOM 695 N N . ASN A 1 89 ? 3.707 8.130 11.900 1.00 88.62 89 ASN A N 1
ATOM 696 C CA . ASN A 1 89 ? 4.215 6.850 11.406 1.00 88.62 89 ASN A CA 1
ATOM 697 C C . ASN A 1 89 ? 3.299 5.642 11.713 1.00 88.62 89 ASN A C 1
ATOM 699 O O . ASN A 1 89 ? 3.773 4.520 11.834 1.00 88.62 89 ASN A O 1
ATOM 703 N N . PHE A 1 90 ? 1.986 5.865 11.807 1.00 92.00 90 PHE A N 1
ATOM 704 C CA . PHE A 1 90 ? 1.004 4.843 12.176 1.00 92.00 90 PHE A CA 1
ATOM 705 C C . PHE A 1 90 ? 0.209 4.356 10.957 1.00 92.00 90 PHE A C 1
ATOM 707 O O . PHE A 1 90 ? -0.225 5.173 10.138 1.00 92.00 90 PHE A O 1
ATOM 714 N N . GLY A 1 91 ? 0.014 3.040 10.822 1.00 88.44 91 GLY A N 1
ATOM 715 C CA . GLY A 1 91 ? -0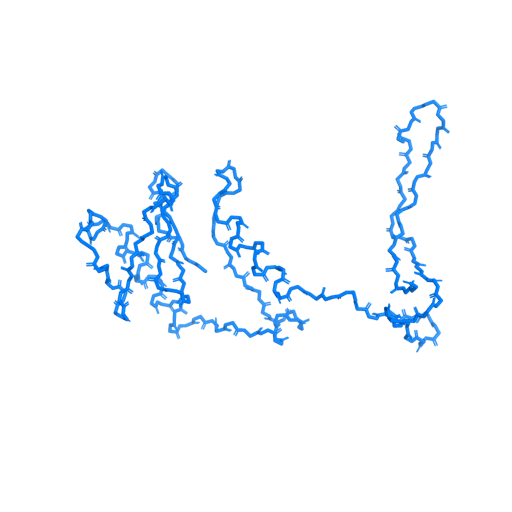.674 2.402 9.685 1.00 88.44 91 GLY A CA 1
ATOM 716 C C . GLY A 1 91 ? 0.132 2.357 8.375 1.00 88.44 91 GLY A C 1
ATOM 717 O O . GLY A 1 91 ? -0.311 1.766 7.391 1.00 88.44 91 GLY A O 1
ATOM 718 N N . VAL A 1 92 ? 1.335 2.948 8.350 1.00 92.31 92 VAL A N 1
ATOM 719 C CA . VAL A 1 92 ? 2.228 2.952 7.175 1.00 92.31 92 VAL A CA 1
ATOM 720 C C . VAL A 1 92 ? 2.732 1.544 6.862 1.00 92.31 92 VAL A C 1
ATOM 722 O O . VAL A 1 92 ? 2.851 1.182 5.694 1.00 92.31 92 VAL A O 1
ATOM 725 N N . GLN A 1 93 ? 3.002 0.739 7.892 1.00 89.69 93 GLN A N 1
ATOM 726 C CA . GLN A 1 93 ? 3.463 -0.636 7.724 1.00 89.69 93 GLN A CA 1
ATOM 727 C C . GLN A 1 93 ? 2.412 -1.509 7.033 1.00 89.69 93 GLN A C 1
ATOM 729 O O . GLN A 1 93 ? 2.751 -2.213 6.089 1.00 89.69 93 GLN A O 1
ATOM 734 N N . ASN A 1 94 ? 1.140 -1.400 7.422 1.00 89.19 94 ASN A N 1
AT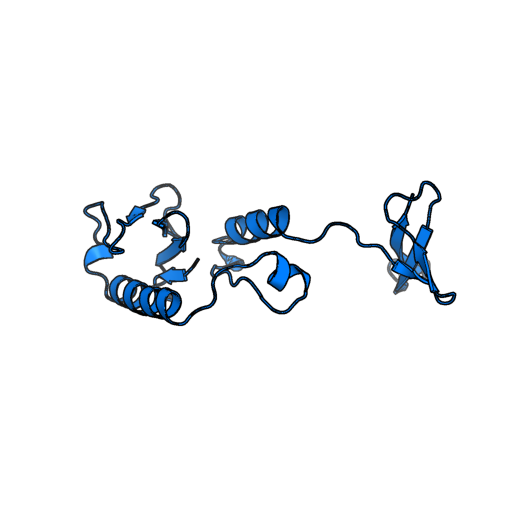OM 735 C CA . ASN A 1 94 ? 0.059 -2.207 6.847 1.00 89.19 94 ASN A CA 1
ATOM 736 C C . ASN A 1 94 ? -0.123 -1.873 5.360 1.00 89.19 94 ASN A C 1
ATOM 738 O O . ASN A 1 94 ? -0.248 -2.772 4.532 1.00 89.19 94 ASN A O 1
ATOM 742 N N . PHE A 1 95 ? -0.028 -0.585 5.007 1.00 93.50 95 PHE A N 1
ATOM 743 C CA . PHE A 1 95 ? 0.021 -0.155 3.610 1.00 93.50 95 PHE A CA 1
ATOM 744 C C . PHE A 1 95 ? 1.236 -0.729 2.866 1.00 93.50 95 PHE A C 1
ATOM 746 O O . PHE A 1 95 ? 1.086 -1.232 1.758 1.00 93.50 95 PHE A O 1
ATOM 753 N N . LEU A 1 96 ? 2.438 -0.648 3.446 1.00 94.56 96 LEU A N 1
ATOM 754 C CA . LEU A 1 96 ? 3.659 -1.125 2.791 1.00 94.56 96 LEU A CA 1
ATOM 755 C C . LEU A 1 96 ? 3.660 -2.641 2.585 1.00 94.56 96 LEU A C 1
ATOM 757 O O . LEU A 1 96 ? 4.091 -3.082 1.525 1.00 94.56 96 LEU A O 1
ATOM 761 N N . ASN A 1 97 ? 3.170 -3.417 3.551 1.00 92.50 97 ASN A N 1
ATOM 762 C CA . ASN A 1 97 ? 3.041 -4.868 3.423 1.00 92.50 97 ASN A CA 1
ATOM 763 C C . ASN A 1 97 ? 2.116 -5.214 2.253 1.00 92.50 97 ASN A C 1
ATOM 765 O O . ASN A 1 97 ? 2.547 -5.861 1.304 1.00 92.50 97 ASN A O 1
ATOM 769 N N . ALA A 1 98 ? 0.903 -4.652 2.242 1.00 91.88 98 ALA A N 1
ATOM 770 C CA . ALA A 1 98 ? -0.031 -4.862 1.142 1.00 91.88 98 ALA A CA 1
ATOM 771 C C . ALA A 1 98 ? 0.523 -4.362 -0.205 1.00 91.88 98 ALA A C 1
ATOM 773 O O . ALA A 1 98 ? 0.316 -4.986 -1.242 1.00 91.88 98 ALA A O 1
ATOM 774 N N . TYR A 1 99 ? 1.262 -3.250 -0.211 1.00 94.12 99 TYR A N 1
ATOM 775 C CA . TYR A 1 99 ? 1.924 -2.764 -1.416 1.00 94.12 99 TYR A CA 1
ATOM 776 C C . TYR A 1 99 ? 2.966 -3.765 -1.925 1.00 94.12 99 TYR A C 1
ATOM 778 O O . TYR A 1 99 ? 3.020 -4.019 -3.121 1.00 94.12 99 TYR A O 1
ATOM 786 N N . VAL A 1 100 ? 3.791 -4.345 -1.053 1.00 94.50 100 VAL A N 1
ATOM 787 C CA . VAL A 1 100 ? 4.795 -5.343 -1.454 1.00 94.50 100 VAL A CA 1
ATOM 788 C C . VAL A 1 100 ? 4.137 -6.614 -1.989 1.00 94.50 100 VAL A C 1
ATOM 790 O O . VAL A 1 100 ? 4.614 -7.153 -2.987 1.00 94.50 100 VAL A O 1
ATOM 793 N N . ASP A 1 101 ? 3.046 -7.056 -1.369 1.00 93.19 101 ASP A N 1
ATOM 794 C CA . ASP A 1 101 ? 2.376 -8.307 -1.727 1.00 93.19 101 ASP A CA 1
ATOM 795 C C . ASP A 1 101 ? 1.561 -8.201 -3.026 1.00 93.19 101 ASP A C 1
ATOM 797 O O . ASP A 1 101 ? 1.461 -9.175 -3.775 1.00 93.19 101 ASP A O 1
ATOM 801 N N . HIS A 1 102 ? 1.011 -7.017 -3.325 1.00 93.94 102 HIS A N 1
ATOM 802 C CA . HIS A 1 102 ? 0.058 -6.837 -4.427 1.00 93.94 102 HIS A CA 1
ATOM 803 C C . HIS A 1 102 ? 0.528 -5.913 -5.556 1.00 93.94 102 HIS A C 1
ATOM 805 O O . HIS A 1 102 ? -0.068 -5.924 -6.637 1.00 93.94 102 HIS A O 1
ATOM 811 N N . ALA A 1 103 ? 1.563 -5.089 -5.357 1.00 93.62 103 ALA A N 1
ATOM 812 C CA . ALA A 1 103 ? 2.017 -4.194 -6.417 1.00 93.62 103 ALA A CA 1
ATOM 813 C C . ALA A 1 103 ? 2.552 -4.989 -7.620 1.00 93.62 103 ALA A C 1
ATOM 815 O O . ALA A 1 103 ? 3.253 -5.993 -7.461 1.00 93.62 103 ALA A O 1
ATOM 816 N N . PRO A 1 104 ? 2.279 -4.524 -8.851 1.00 92.69 104 PRO A N 1
ATOM 817 C CA . PRO A 1 104 ? 2.745 -5.209 -10.039 1.00 92.69 104 PRO A CA 1
ATOM 818 C C . PRO A 1 104 ? 4.272 -5.192 -10.114 1.00 92.69 104 PRO A C 1
ATOM 820 O O . PRO A 1 104 ? 4.931 -4.170 -9.894 1.00 92.69 104 PRO A O 1
ATOM 823 N N . MET A 1 105 ? 4.829 -6.325 -10.528 1.00 93.12 105 MET A N 1
ATOM 824 C CA . MET A 1 105 ? 6.216 -6.410 -10.974 1.00 93.12 105 MET A CA 1
ATOM 825 C C . MET A 1 105 ? 6.443 -5.540 -12.227 1.00 93.12 105 MET A C 1
ATOM 827 O O . MET A 1 105 ? 5.483 -5.069 -12.849 1.00 93.12 105 MET A O 1
ATOM 831 N N . PRO A 1 106 ? 7.703 -5.287 -12.634 1.00 95.38 106 PRO A N 1
ATOM 832 C CA . PRO A 1 106 ? 7.977 -4.622 -13.901 1.00 95.38 106 PRO A CA 1
ATOM 833 C C . PRO A 1 106 ? 7.210 -5.285 -15.052 1.00 95.38 106 PRO A C 1
ATOM 835 O O . PRO A 1 106 ? 7.448 -6.440 -15.373 1.00 95.38 106 PRO A O 1
ATOM 838 N N . ASN A 1 107 ? 6.277 -4.551 -15.656 1.00 93.25 107 ASN A N 1
ATOM 839 C CA . ASN A 1 107 ? 5.494 -5.044 -16.788 1.00 93.25 107 ASN A CA 1
ATOM 840 C C . ASN A 1 107 ? 6.210 -4.796 -18.115 1.00 93.25 107 ASN A C 1
ATOM 842 O O . ASN A 1 107 ? 6.967 -3.822 -18.252 1.00 93.25 107 ASN A O 1
ATOM 846 N N . ALA A 1 108 ? 5.882 -5.642 -19.092 1.00 95.62 108 ALA A N 1
ATOM 847 C CA . ALA A 1 108 ? 6.306 -5.493 -20.473 1.00 95.62 108 ALA A CA 1
ATOM 848 C C . ALA A 1 108 ? 5.900 -4.128 -21.050 1.00 95.62 108 ALA A C 1
ATOM 850 O O . ALA A 1 108 ? 4.968 -3.461 -20.579 1.00 95.62 108 ALA A O 1
ATOM 851 N N . ARG A 1 109 ? 6.644 -3.673 -22.059 1.00 95.81 109 ARG A N 1
ATOM 852 C CA . ARG A 1 109 ? 6.402 -2.385 -22.715 1.00 95.81 109 ARG A CA 1
ATOM 853 C C . ARG A 1 109 ? 6.324 -2.549 -24.221 1.00 95.81 109 ARG A C 1
ATOM 855 O O . ARG A 1 109 ? 7.242 -3.071 -24.843 1.00 95.81 109 ARG A O 1
ATOM 862 N N . GLN A 1 110 ? 5.244 -2.033 -24.795 1.00 95.56 110 GLN A N 1
ATOM 863 C CA . GLN A 1 110 ? 5.058 -1.955 -26.236 1.00 95.56 110 GLN A CA 1
ATOM 864 C C . GLN A 1 110 ? 5.892 -0.811 -26.819 1.00 95.56 110 GLN A C 1
ATOM 866 O O . GLN A 1 110 ? 5.922 0.303 -26.286 1.00 95.56 110 GLN A O 1
ATOM 871 N N . THR A 1 111 ? 6.586 -1.108 -27.910 1.00 93.31 111 THR A N 1
ATOM 872 C CA . THR A 1 111 ? 7.330 -0.138 -28.719 1.00 93.31 111 THR A CA 1
ATOM 873 C C . THR A 1 111 ? 6.439 0.479 -29.800 1.00 93.31 111 THR A C 1
ATOM 875 O O . THR A 1 111 ? 5.321 0.027 -30.033 1.00 93.31 111 THR A O 1
ATOM 878 N N . ASN A 1 112 ? 6.942 1.499 -30.501 1.00 91.62 112 ASN A N 1
ATOM 879 C CA . ASN A 1 112 ? 6.219 2.122 -31.618 1.00 91.62 112 ASN A CA 1
ATOM 880 C C . ASN A 1 112 ? 6.001 1.179 -32.815 1.00 91.62 112 ASN A C 1
ATOM 882 O O . ASN A 1 112 ? 5.134 1.455 -33.635 1.00 91.62 112 ASN A O 1
ATOM 886 N N . ASP A 1 113 ? 6.789 0.106 -32.915 1.00 93.38 113 ASP A N 1
ATOM 887 C CA . ASP A 1 113 ? 6.695 -0.896 -33.982 1.00 93.38 113 ASP A CA 1
ATOM 888 C C . ASP A 1 113 ? 5.809 -2.091 -33.570 1.00 93.38 113 ASP A C 1
ATOM 890 O O . ASP A 1 113 ? 5.898 -3.162 -34.166 1.00 93.38 113 ASP A O 1
ATOM 894 N N . ASP A 1 114 ? 4.991 -1.931 -32.520 1.00 91.38 114 ASP A N 1
ATOM 895 C CA . ASP A 1 114 ? 4.111 -2.961 -31.946 1.00 91.38 114 ASP A CA 1
ATOM 896 C C . ASP A 1 114 ? 4.837 -4.230 -31.464 1.00 91.38 114 ASP A C 1
ATOM 898 O O . ASP A 1 114 ? 4.243 -5.297 -31.313 1.00 91.38 114 ASP A O 1
ATOM 902 N N . ILE A 1 115 ? 6.131 -4.107 -31.164 1.00 92.56 115 ILE A N 1
ATOM 903 C CA . ILE A 1 115 ? 6.921 -5.158 -30.519 1.00 92.56 115 ILE A CA 1
ATOM 904 C C . ILE A 1 115 ? 6.816 -4.977 -29.006 1.00 92.56 115 ILE A C 1
ATOM 906 O O . ILE A 1 115 ? 7.079 -3.884 -28.494 1.00 92.56 115 ILE A O 1
ATOM 910 N N . GLU A 1 116 ? 6.448 -6.042 -28.299 1.00 95.38 116 GLU A N 1
ATOM 911 C CA . GLU A 1 116 ? 6.450 -6.102 -26.840 1.00 95.38 116 GLU A CA 1
ATOM 912 C C . GLU A 1 116 ? 7.845 -6.483 -26.330 1.00 95.38 116 GLU A C 1
ATOM 914 O O . GLU A 1 116 ? 8.398 -7.506 -26.727 1.00 95.38 116 GLU A O 1
ATOM 919 N N . VAL A 1 117 ? 8.414 -5.644 -25.464 1.00 96.50 117 VAL A N 1
ATOM 920 C CA . VAL A 1 117 ? 9.683 -5.917 -24.778 1.00 96.50 117 VAL A CA 1
ATOM 921 C C . VAL A 1 117 ? 9.373 -6.455 -23.392 1.00 96.50 117 VAL A C 1
ATOM 923 O O . VAL A 1 117 ? 8.723 -5.774 -22.588 1.00 96.50 117 VAL A O 1
ATOM 926 N N . SER A 1 118 ? 9.841 -7.670 -23.121 1.00 96.88 118 SER A N 1
ATOM 927 C CA . SER A 1 118 ? 9.633 -8.354 -21.852 1.00 96.88 118 SER A CA 1
ATOM 928 C C . SER A 1 118 ? 10.698 -7.933 -20.840 1.00 96.88 118 SER A C 1
ATOM 930 O O . SER A 1 118 ? 11.875 -7.839 -21.189 1.00 96.88 118 SER A O 1
ATOM 932 N N . PRO A 1 119 ? 10.345 -7.758 -19.555 1.00 96.81 119 PRO A N 1
ATOM 933 C CA . PRO A 1 119 ? 11.333 -7.531 -18.500 1.00 96.81 119 PRO A CA 1
ATOM 934 C C . PRO A 1 119 ? 12.319 -8.689 -18.319 1.00 96.81 119 PRO A C 1
ATOM 936 O O . PRO A 1 119 ? 13.357 -8.507 -17.694 1.00 96.81 119 PRO A O 1
ATOM 939 N N . PHE A 1 120 ? 12.005 -9.870 -18.859 1.00 96.81 120 PHE A N 1
ATOM 940 C CA . PHE A 1 120 ? 12.863 -11.052 -18.812 1.00 96.81 120 PHE A CA 1
ATOM 941 C C . PHE A 1 120 ? 13.800 -11.178 -20.022 1.00 96.81 120 PHE A C 1
ATOM 943 O O . PHE A 1 120 ? 14.564 -12.144 -20.091 1.00 96.81 120 PHE A O 1
ATOM 950 N N . ASP A 1 121 ? 13.745 -10.246 -20.979 1.00 97.31 121 ASP A N 1
ATOM 951 C CA . ASP A 1 121 ? 14.669 -10.241 -22.112 1.00 97.31 121 ASP A CA 1
ATOM 952 C C . ASP A 1 121 ? 16.098 -9.955 -21.629 1.00 97.31 121 ASP A C 1
ATOM 954 O O . ASP A 1 121 ? 16.319 -9.101 -20.771 1.00 97.31 121 ASP A O 1
ATOM 958 N N . LEU A 1 122 ? 17.075 -10.675 -22.192 1.00 97.06 122 LEU A N 1
ATOM 959 C CA . LEU A 1 122 ? 18.487 -10.585 -21.790 1.00 97.06 122 LEU A CA 1
ATOM 960 C C . LEU A 1 122 ? 19.162 -9.286 -22.245 1.00 97.06 122 LEU A C 1
ATOM 962 O O . LEU A 1 122 ? 20.153 -8.860 -21.652 1.00 97.06 122 LEU A O 1
ATOM 966 N N . ASP A 1 123 ? 18.670 -8.690 -23.329 1.00 97.50 123 ASP A N 1
ATOM 967 C CA . ASP A 1 123 ? 19.236 -7.464 -23.873 1.00 97.50 123 ASP A CA 1
ATOM 968 C C . ASP A 1 123 ? 18.738 -6.256 -23.076 1.00 97.50 123 ASP A C 1
ATOM 970 O O . ASP A 1 123 ? 17.537 -6.075 -22.861 1.00 97.50 123 ASP A O 1
ATOM 974 N N . PHE A 1 124 ? 19.672 -5.395 -22.668 1.00 97.81 124 PHE A N 1
ATOM 975 C CA . PHE A 1 124 ? 19.353 -4.181 -21.928 1.00 97.81 124 PHE A CA 1
ATOM 976 C C . PHE A 1 124 ? 18.525 -3.206 -22.765 1.00 97.81 124 PHE A C 1
ATOM 978 O O . PHE A 1 124 ? 18.934 -2.796 -23.856 1.00 97.81 124 PHE A O 1
ATOM 985 N N . SER A 1 125 ? 17.409 -2.744 -22.206 1.00 96.88 125 SER A N 1
ATOM 986 C CA . SER A 1 125 ? 16.591 -1.701 -22.817 1.00 96.88 125 SER A CA 1
ATOM 987 C C . SER A 1 125 ? 15.996 -0.746 -21.782 1.00 96.88 125 SER A C 1
ATOM 989 O O . SER A 1 125 ? 15.853 -1.051 -20.596 1.00 96.88 125 SER A O 1
ATOM 991 N N . GLY A 1 126 ? 15.638 0.455 -22.230 1.00 96.19 126 GLY A N 1
ATOM 992 C CA . GLY A 1 126 ? 15.025 1.462 -21.380 1.00 96.19 126 GLY A CA 1
ATOM 993 C C . GLY A 1 126 ? 14.666 2.725 -22.145 1.00 96.19 126 GLY A C 1
ATOM 994 O O . GLY A 1 126 ? 15.092 2.933 -23.280 1.00 96.19 126 GLY A O 1
ATOM 995 N N . PHE A 1 127 ? 13.880 3.591 -21.512 1.00 95.44 127 PHE A N 1
ATOM 996 C CA . PHE A 1 127 ? 13.492 4.875 -22.092 1.00 95.44 127 PHE A CA 1
ATOM 997 C C . PHE A 1 127 ? 13.617 6.012 -21.080 1.00 95.44 127 PHE A C 1
ATOM 999 O O . PHE A 1 127 ? 13.404 5.837 -19.876 1.00 95.44 127 PHE A O 1
ATOM 1006 N N . ILE A 1 128 ? 13.968 7.201 -21.574 1.00 97.25 128 ILE A N 1
ATOM 1007 C CA . ILE A 1 128 ? 14.050 8.416 -20.759 1.00 97.25 128 ILE A CA 1
ATOM 1008 C C . ILE A 1 128 ? 12.644 8.968 -20.551 1.00 97.25 128 ILE A C 1
ATOM 1010 O O . ILE A 1 128 ? 11.967 9.308 -21.517 1.00 97.25 128 ILE A O 1
ATOM 1014 N N . PHE A 1 129 ? 12.222 9.103 -19.295 1.00 96.38 129 PHE A N 1
ATOM 1015 C CA . PHE A 1 129 ? 10.900 9.647 -18.955 1.00 96.38 129 PHE A CA 1
ATOM 1016 C C . PHE A 1 129 ? 10.967 11.016 -18.270 1.00 96.38 129 PHE A C 1
ATOM 1018 O O . PHE A 1 129 ? 9.960 11.713 -18.175 1.00 96.38 129 PHE A O 1
ATOM 1025 N N . LYS A 1 130 ? 12.145 11.425 -17.785 1.00 96.50 130 LYS A N 1
ATOM 1026 C CA . LYS A 1 130 ? 12.343 12.729 -17.145 1.00 96.50 130 LYS A CA 1
ATOM 1027 C C . LYS A 1 130 ? 13.768 13.221 -17.369 1.00 96.50 130 LYS A C 1
ATOM 1029 O O . LYS A 1 130 ? 14.717 12.458 -17.243 1.00 96.50 130 LYS A O 1
ATOM 1034 N N . ILE A 1 131 ? 13.928 14.513 -17.651 1.00 93.81 131 ILE A N 1
ATOM 1035 C CA . ILE A 1 131 ? 15.232 15.188 -17.674 1.00 93.81 131 ILE A CA 1
ATOM 1036 C C . ILE A 1 131 ? 15.196 16.307 -16.641 1.00 93.81 131 ILE A C 1
ATOM 1038 O O . ILE A 1 131 ? 14.295 17.142 -16.655 1.00 93.81 131 ILE A O 1
ATOM 1042 N N . GLN A 1 132 ? 16.178 16.325 -15.747 1.00 91.38 132 GLN A N 1
ATOM 1043 C CA . GLN A 1 132 ? 16.347 17.364 -14.741 1.00 91.38 132 GLN A CA 1
ATOM 1044 C C . GLN A 1 132 ? 17.668 18.088 -14.990 1.00 91.38 132 GLN A C 1
ATOM 1046 O O . GLN A 1 132 ? 18.721 17.461 -15.084 1.00 91.38 132 GLN A O 1
ATOM 1051 N N . ALA A 1 133 ? 17.604 19.408 -15.135 1.00 88.19 133 ALA A N 1
ATOM 1052 C CA . ALA A 1 133 ? 18.764 20.250 -15.401 1.00 88.19 133 ALA A CA 1
ATOM 1053 C C . ALA A 1 133 ? 19.177 21.045 -14.156 1.00 88.19 133 ALA A C 1
ATOM 1055 O O . ALA A 1 133 ? 18.355 21.280 -13.271 1.00 88.19 133 ALA A O 1
ATOM 1056 N N . ASN A 1 134 ? 20.423 21.524 -14.152 1.00 81.81 134 ASN A N 1
ATOM 1057 C CA . ASN A 1 134 ? 20.969 22.479 -13.182 1.00 81.81 134 ASN A CA 1
ATOM 1058 C C . ASN A 1 134 ? 21.036 21.960 -11.735 1.00 81.81 134 ASN A C 1
ATOM 1060 O O . ASN A 1 134 ? 20.764 22.706 -10.798 1.00 81.81 134 ASN A O 1
ATOM 1064 N N . MET A 1 135 ? 21.415 20.693 -11.549 1.00 75.69 135 MET A N 1
ATOM 1065 C CA . MET A 1 135 ? 21.704 20.156 -10.211 1.00 75.69 135 MET A CA 1
ATOM 1066 C C . MET A 1 135 ? 23.010 20.722 -9.627 1.00 75.69 135 MET A C 1
ATOM 1068 O O . MET A 1 135 ? 23.047 21.030 -8.439 1.00 75.69 135 MET A O 1
ATOM 1072 N N . ASP A 1 136 ? 24.045 20.930 -10.454 1.00 72.50 136 ASP A N 1
ATOM 1073 C CA . ASP A 1 136 ? 25.231 21.722 -10.100 1.00 72.50 136 ASP A CA 1
ATOM 1074 C C . ASP A 1 136 ? 25.171 23.102 -10.790 1.00 72.50 136 ASP A C 1
ATOM 1076 O O . ASP A 1 136 ? 25.211 23.184 -12.028 1.00 72.50 136 ASP A O 1
ATOM 1080 N N . PRO A 1 137 ? 25.114 24.209 -10.022 1.00 69.12 137 PRO A N 1
ATOM 1081 C CA . PRO A 1 137 ? 25.156 25.565 -10.563 1.00 69.12 137 PRO A CA 1
ATOM 1082 C C . PRO A 1 137 ? 26.391 25.865 -11.429 1.00 69.12 137 PRO A C 1
ATOM 1084 O O . PRO A 1 137 ? 26.333 26.755 -12.278 1.00 69.12 137 PRO A O 1
ATOM 1087 N N . LYS A 1 138 ? 27.513 25.160 -11.221 1.00 74.62 138 LYS A N 1
ATOM 1088 C CA . LYS A 1 138 ? 28.787 25.403 -11.915 1.00 74.62 138 LYS A CA 1
ATOM 1089 C C . LYS A 1 138 ? 28.903 24.680 -13.253 1.00 74.62 138 LYS A C 1
ATOM 1091 O O . LYS A 1 138 ? 29.591 25.189 -14.135 1.00 74.62 138 LYS A O 1
ATOM 1096 N N . HIS A 1 139 ? 28.239 23.537 -13.419 1.00 66.50 139 HIS A N 1
ATOM 1097 C CA . HIS A 1 139 ? 28.473 22.656 -14.567 1.00 66.50 139 HIS A CA 1
ATOM 1098 C C . HIS A 1 139 ? 27.308 22.546 -15.568 1.00 66.50 139 HIS A C 1
ATOM 1100 O O . HIS A 1 139 ? 27.501 22.011 -16.658 1.00 66.50 139 HIS A O 1
ATOM 1106 N N . ARG A 1 140 ? 26.142 23.166 -15.299 1.00 73.38 140 ARG A N 1
ATOM 1107 C CA . ARG A 1 140 ? 24.942 23.082 -16.171 1.00 73.38 140 ARG A CA 1
ATOM 1108 C C . ARG A 1 140 ? 24.588 21.630 -16.522 1.00 73.38 140 ARG A C 1
ATOM 1110 O O . ARG A 1 140 ? 24.241 21.309 -17.663 1.00 73.38 140 ARG A O 1
ATOM 1117 N N . ASP A 1 141 ? 24.673 20.762 -15.523 1.00 83.56 141 ASP A N 1
ATOM 1118 C CA . ASP A 1 141 ? 24.447 19.333 -15.697 1.00 83.56 141 ASP A CA 1
ATOM 1119 C C . ASP A 1 141 ? 23.002 19.045 -16.086 1.00 83.56 141 ASP A C 1
ATOM 1121 O O . ASP A 1 141 ? 22.066 19.745 -15.681 1.00 83.56 141 ASP A O 1
ATOM 1125 N N . ARG A 1 142 ? 22.817 17.972 -16.854 1.00 86.44 142 ARG A N 1
ATOM 1126 C CA . ARG A 1 142 ? 21.509 17.395 -17.156 1.00 86.44 142 ARG A CA 1
ATOM 1127 C C . ARG A 1 142 ? 21.530 15.925 -16.780 1.00 86.44 142 ARG A C 1
ATOM 1129 O O . ARG A 1 142 ? 22.337 15.170 -17.310 1.00 86.44 142 ARG A O 1
ATOM 1136 N N . ILE A 1 143 ? 20.626 15.535 -15.891 1.00 90.56 143 ILE A N 1
ATOM 1137 C CA . ILE A 1 143 ? 20.399 14.148 -15.499 1.00 90.56 143 ILE A CA 1
ATOM 1138 C C . ILE A 1 143 ? 19.156 13.657 -16.230 1.00 90.56 143 ILE A C 1
ATOM 1140 O O . ILE A 1 143 ? 18.081 14.246 -16.104 1.00 90.56 143 ILE A O 1
ATOM 1144 N N . ALA A 1 144 ? 19.308 12.581 -16.994 1.00 94.44 144 ALA A N 1
ATOM 1145 C CA . ALA A 1 144 ? 18.202 11.876 -17.620 1.00 94.44 144 ALA A CA 1
ATOM 1146 C C . ALA A 1 144 ? 17.818 10.672 -16.747 1.00 94.44 144 ALA A C 1
ATOM 1148 O O . ALA A 1 144 ? 18.642 9.801 -16.482 1.00 94.44 144 ALA A O 1
ATOM 1149 N N . PHE A 1 145 ? 16.570 10.637 -16.293 1.00 96.19 145 PHE A N 1
ATOM 1150 C CA . PHE A 1 145 ? 15.987 9.510 -15.580 1.00 96.19 145 PHE A CA 1
ATOM 1151 C C . PHE A 1 145 ? 15.459 8.518 -16.608 1.00 96.19 145 PHE A C 1
ATOM 1153 O O . PHE A 1 145 ? 14.539 8.822 -17.376 1.00 96.19 145 PHE A O 1
ATOM 1160 N N . MET A 1 146 ? 16.072 7.341 -16.614 1.00 97.25 146 MET A N 1
ATOM 1161 C CA . MET A 1 146 ? 15.701 6.233 -17.475 1.00 97.25 146 MET A CA 1
ATOM 1162 C C . MET A 1 146 ? 14.925 5.199 -16.673 1.00 97.25 146 MET A C 1
ATOM 1164 O O . MET A 1 146 ? 15.349 4.817 -15.583 1.00 97.25 146 MET A O 1
ATOM 1168 N N . ARG A 1 147 ? 13.812 4.722 -17.224 1.00 97.25 147 ARG A N 1
ATOM 1169 C CA . ARG A 1 147 ? 13.181 3.491 -16.757 1.00 97.25 147 ARG A CA 1
ATOM 1170 C C . ARG A 1 147 ? 13.808 2.339 -17.528 1.00 97.25 147 ARG A C 1
ATOM 1172 O O . ARG A 1 147 ? 13.695 2.309 -18.752 1.00 97.25 147 ARG A O 1
ATOM 1179 N N . VAL A 1 148 ? 14.444 1.420 -16.810 1.00 97.62 148 VAL A N 1
ATOM 1180 C CA . VAL A 1 148 ? 14.881 0.135 -17.366 1.00 97.62 148 VAL A CA 1
ATOM 1181 C C . VAL A 1 148 ? 13.637 -0.700 -17.662 1.00 97.62 148 VAL A C 1
ATOM 1183 O O . VAL A 1 148 ? 12.695 -0.712 -16.864 1.00 97.62 148 VAL A O 1
ATOM 1186 N N . VAL A 1 149 ? 13.607 -1.313 -18.841 1.00 97.19 149 VAL A N 1
ATOM 1187 C CA . VAL A 1 149 ? 12.514 -2.181 -19.285 1.00 97.19 149 VAL A CA 1
ATOM 1188 C C . VAL A 1 149 ? 12.952 -3.639 -19.246 1.00 97.19 149 VAL A C 1
ATOM 1190 O O . VAL A 1 149 ? 12.201 -4.425 -18.691 1.00 97.19 149 VAL A O 1
ATOM 1193 N N . SER A 1 150 ? 14.143 -3.967 -19.757 1.00 97.38 150 SER A N 1
ATOM 1194 C CA . SER A 1 150 ? 14.718 -5.322 -19.813 1.00 97.38 150 SER A CA 1
ATOM 1195 C C . SER A 1 150 ? 16.239 -5.307 -19.603 1.00 97.38 150 SER A C 1
ATOM 1197 O O . SER A 1 150 ? 16.844 -4.224 -19.608 1.00 97.38 150 SER A O 1
ATOM 1199 N N . GLY A 1 151 ? 16.846 -6.495 -19.489 1.00 94.25 151 GLY A N 1
ATOM 1200 C CA . GLY A 1 151 ? 18.272 -6.715 -19.215 1.00 94.25 151 GLY A CA 1
ATOM 1201 C C . GLY A 1 151 ? 18.593 -7.080 -17.773 1.00 94.25 151 GLY A C 1
ATOM 1202 O O . GLY A 1 151 ? 17.821 -6.701 -16.864 1.00 94.25 151 GLY A O 1
#

Foldseek 3Di:
DFWQDDDPRTFFDQDPVQQWTQGLVCRVDIWHADPLSQTPDPDPCNPPPSSVVRSVVVVVCVVPNDDDDLVCVVVVNDDDDWDFDVVSPGRVVVVVVCCVVRPDDQQWDADPVRDTDAQADADKDWDFDDWDFCPDVVPRDIDTDIDIRYD

Sequence (151 aa):
NWPVGMGQNFFGIIDRESHTIEPCRDEENVLHLNDDYELEEDHAMKNDSAFTQAIEELMLVEEAGETFDNEALLSGDLTPVFFGSALANFGVQNFLNAYVDHAPMPNARQTNDDIEVSPFDLDFSGFIFKIQANMDPKHRDRIAFMRVVSG

Secondary structure (DSSP, 8-state):
-EEES-GGG--EEEETTTTEEEETT-TT--EEB-TTS-BSS--GGGG-HHHHHHHHHHHHHHHHSPPP-HHHHHHTS-------BGGGTBSHHHHHHHHHHHSPP---EE-TTSPEEPTT-SS-EEEEEEEEE-SSTTTT-EEEEEEEEE-

Organism: Staphylococcus gallinarum (NCBI:txid1293)

Radius of gyration: 22.68 Å; chains: 1; bounding box: 51×38×63 Å

InterPro domains:
  IPR004548 Peptide chain release factor 3 [PTHR43556] (1-151)
  IPR009000 Translation protein, beta-barrel domain superfamily [SSF50447] (89-151)
  IPR027417 P-loop containing nucleoside triphosphate hydrolase [G3DSA:3.40.50.300] (1-102)
  IPR027417 P-loop containing nucleoside triphosphate hydrolase [G3DSA:3.40.50.300] (103-151)
  IPR027417 P-loop containing nucleoside triphosphate hydrolase [SSF52540] (1-104)
  IPR053905 Elongation factor G-like, domain II [PF22042] (123-151)

pLDDT: mean 91.32, std 5.89, range [66.5, 97.81]